Protein AF-A0A6G8Q3F8-F1 (afdb_monomer_lite)

Foldseek 3Di:
DDDDDDDDDPPDDPPPDPPPDDDDDDDDDPVRVVVVCPDPVNVVVVVVVVVVCVVLVNDDPDWDDDPNDIDHDPVCVVVVVVSVVD

Secondary structure (DSSP, 8-state):
----------------------STT----HHHHHHHHHSHHHHHHHHHHHHHHHHTT--SSSEEEETTEEEESGGGHHHHHHHHH-

pLDDT: mean 78.86, std 24.58, range [32.09, 98.44]

Structure (mmCIF, N/CA/C/O backbone):
data_AF-A0A6G8Q3F8-F1
#
_entry.id   AF-A0A6G8Q3F8-F1
#
loop_
_atom_site.group_PDB
_atom_site.id
_atom_site.type_symbol
_atom_site.label_atom_id
_atom_site.label_alt_id
_atom_site.label_comp_id
_atom_site.label_asym_id
_atom_site.label_entity_id
_atom_site.label_seq_id
_atom_site.pdbx_PDB_ins_code
_atom_site.Cartn_x
_atom_site.Cartn_y
_atom_site.Cartn_z
_atom_site.occupancy
_atom_site.B_iso_or_equiv
_atom_site.auth_seq_id
_atom_site.auth_comp_id
_atom_site.auth_asym_id
_atom_site.auth_atom_id
_atom_site.pdbx_PDB_model_num
ATOM 1 N N . MET A 1 1 ? 21.705 -49.394 -32.951 1.00 36.88 1 MET A N 1
ATOM 2 C CA . MET A 1 1 ? 21.866 -48.091 -33.632 1.00 36.88 1 MET A CA 1
ATOM 3 C C . MET A 1 1 ? 20.489 -47.623 -34.090 1.00 36.88 1 MET A C 1
ATOM 5 O O . MET A 1 1 ? 19.855 -48.411 -34.768 1.00 36.88 1 MET A O 1
ATOM 9 N N . GLY A 1 2 ? 20.062 -46.420 -33.659 1.00 38.22 2 GLY A N 1
ATOM 10 C CA . GLY A 1 2 ? 18.924 -45.588 -34.138 1.00 38.22 2 GLY A CA 1
ATOM 11 C C . GLY A 1 2 ? 17.534 -46.244 -34.189 1.00 38.22 2 GLY A C 1
ATOM 12 O O . GLY A 1 2 ? 17.335 -47.154 -34.972 1.00 38.22 2 GLY A O 1
ATOM 13 N N . GLY A 1 3 ? 16.535 -45.887 -33.370 1.00 33.25 3 GLY A N 1
ATOM 14 C CA . GLY A 1 3 ? 15.909 -44.556 -33.235 1.00 33.25 3 GLY A CA 1
ATOM 15 C C . GLY A 1 3 ? 14.758 -44.440 -34.256 1.00 33.25 3 GLY A C 1
ATOM 16 O O . GLY A 1 3 ? 14.978 -44.726 -35.419 1.00 33.25 3 GLY A O 1
ATOM 17 N N . GLY A 1 4 ? 13.513 -44.066 -33.969 1.00 36.97 4 GLY A N 1
ATOM 18 C CA . GLY A 1 4 ? 12.837 -43.548 -32.787 1.00 36.97 4 GLY A CA 1
ATOM 19 C C . GLY A 1 4 ? 11.633 -42.704 -33.251 1.00 36.97 4 GLY A C 1
ATOM 20 O O . GLY A 1 4 ? 11.779 -41.952 -34.208 1.00 36.97 4 GLY A O 1
ATOM 21 N N . ARG A 1 5 ? 10.527 -42.765 -32.488 1.00 42.47 5 ARG A N 1
ATOM 22 C CA . ARG A 1 5 ? 9.402 -41.796 -32.410 1.00 42.47 5 ARG A CA 1
ATOM 23 C C . ARG A 1 5 ? 8.411 -41.825 -33.589 1.00 42.47 5 ARG A C 1
ATOM 25 O O . ARG A 1 5 ? 8.804 -41.763 -34.740 1.00 42.47 5 ARG A O 1
ATOM 32 N N . GLY A 1 6 ? 7.102 -41.939 -33.380 1.00 32.09 6 GLY A N 1
ATOM 33 C CA . GLY A 1 6 ? 6.295 -41.461 -32.254 1.00 32.09 6 GLY A CA 1
ATOM 34 C C . GLY A 1 6 ? 5.384 -40.360 -32.792 1.00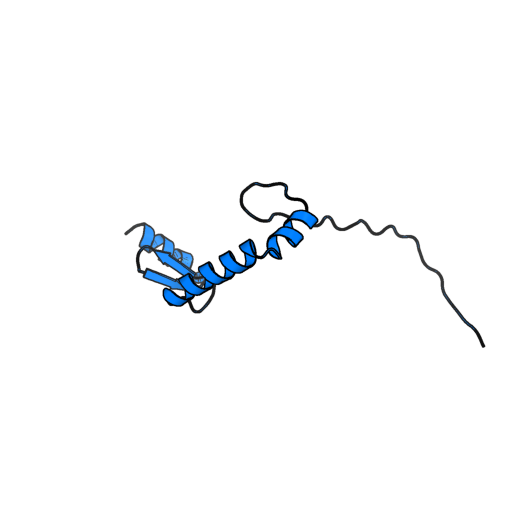 32.09 6 GLY A C 1
ATOM 35 O O . GLY A 1 6 ? 5.863 -39.277 -33.112 1.00 32.09 6 GLY A O 1
ATOM 36 N N . ALA A 1 7 ? 4.111 -40.699 -32.981 1.00 43.75 7 ALA A N 1
ATOM 37 C CA . ALA A 1 7 ? 3.057 -39.812 -33.455 1.00 43.75 7 ALA A CA 1
ATOM 38 C C . ALA A 1 7 ? 2.755 -38.699 -32.442 1.00 43.75 7 ALA A C 1
ATOM 40 O O . ALA A 1 7 ? 2.820 -38.960 -31.251 1.00 43.75 7 ALA A O 1
ATOM 41 N N . GLU A 1 8 ? 2.382 -37.514 -32.930 1.00 34.22 8 GLU A N 1
ATOM 42 C CA . GLU A 1 8 ? 1.411 -36.564 -32.349 1.00 34.22 8 GLU A CA 1
ATOM 43 C C . GLU A 1 8 ? 1.429 -35.308 -33.244 1.00 34.22 8 GLU A C 1
ATOM 45 O O . GLU A 1 8 ? 2.484 -34.830 -33.644 1.00 34.22 8 GLU A O 1
ATOM 50 N N . GLY A 1 9 ? 0.314 -34.792 -33.755 1.00 35.41 9 GLY A N 1
ATOM 51 C CA . GLY A 1 9 ? -0.822 -34.314 -32.976 1.00 35.41 9 GLY A CA 1
ATOM 52 C C . GLY A 1 9 ? -0.769 -32.783 -32.954 1.00 35.41 9 GLY A C 1
ATOM 53 O O . GLY A 1 9 ? -0.474 -32.180 -31.929 1.00 35.41 9 GLY A O 1
ATOM 54 N N . ALA A 1 10 ? -0.993 -32.132 -34.102 1.00 38.75 10 ALA A N 1
ATOM 55 C CA . ALA A 1 10 ? -0.986 -30.672 -34.218 1.00 38.75 10 ALA A CA 1
ATOM 56 C C . ALA A 1 10 ? -2.285 -30.069 -33.646 1.00 38.75 10 ALA A C 1
ATOM 58 O O . ALA A 1 10 ? -3.149 -29.583 -34.372 1.00 38.75 10 ALA A O 1
ATOM 59 N N . GLY A 1 11 ? -2.431 -30.118 -32.322 1.00 36.38 11 GLY A N 1
ATOM 60 C CA . GLY A 1 11 ? -3.415 -29.342 -31.574 1.00 36.38 11 GLY A CA 1
ATOM 61 C C . GLY A 1 11 ? -2.849 -27.958 -31.276 1.00 36.38 11 GLY A C 1
ATOM 62 O O . GLY A 1 11 ? -2.008 -27.805 -30.396 1.00 36.38 11 GLY A O 1
ATOM 63 N N . GLY A 1 12 ? -3.282 -26.948 -32.034 1.00 39.59 12 GLY A N 1
ATOM 64 C CA . GLY A 1 12 ? -2.834 -25.564 -31.885 1.00 39.59 12 GLY A CA 1
ATOM 65 C C . GLY A 1 12 ? -2.998 -25.045 -30.454 1.00 39.59 12 GLY A C 1
ATOM 66 O O . GLY A 1 12 ? -4.113 -24.822 -29.980 1.00 39.59 12 GLY A O 1
ATOM 67 N N . LEU A 1 13 ? -1.869 -24.816 -29.785 1.00 42.97 13 LEU A N 1
ATOM 68 C CA . LEU A 1 13 ? -1.796 -24.175 -28.480 1.00 42.97 13 LEU A CA 1
ATOM 69 C C . LEU A 1 13 ? -2.406 -22.771 -28.594 1.00 42.97 13 LEU A C 1
ATOM 71 O O . LEU A 1 13 ? -1.832 -21.877 -29.225 1.00 42.97 13 LEU A O 1
ATOM 75 N N . ARG A 1 14 ? -3.591 -22.555 -28.006 1.00 55.91 14 ARG A N 1
ATOM 76 C CA . ARG A 1 14 ? -4.141 -21.203 -27.866 1.00 55.91 14 ARG A CA 1
ATOM 77 C C . ARG A 1 14 ? -3.163 -20.422 -26.993 1.00 55.91 14 ARG A C 1
ATOM 79 O O . ARG A 1 14 ? -3.091 -20.672 -25.794 1.00 55.91 14 ARG A O 1
ATOM 86 N N . ARG A 1 15 ? -2.388 -19.516 -27.604 1.00 51.78 15 ARG A N 1
ATOM 87 C CA . ARG A 1 15 ? -1.471 -18.614 -26.895 1.00 51.78 15 ARG A CA 1
ATOM 88 C C . ARG A 1 15 ? -2.225 -17.980 -25.730 1.00 51.78 15 ARG A C 1
ATOM 90 O O . ARG A 1 15 ? -3.195 -17.252 -25.949 1.00 51.78 15 ARG A O 1
ATOM 97 N N . GLY A 1 16 ? -1.801 -18.313 -24.511 1.00 39.09 16 GLY A N 1
ATOM 98 C CA . GLY A 1 16 ? -2.340 -17.734 -23.291 1.00 39.09 16 GLY A CA 1
ATOM 99 C C . GLY A 1 16 ? -2.265 -16.218 -23.403 1.00 39.09 16 GLY A C 1
ATOM 100 O O . GLY A 1 16 ? -1.204 -15.660 -23.672 1.00 39.09 16 GLY A O 1
ATOM 101 N N . ARG A 1 17 ? -3.409 -15.546 -23.277 1.00 44.94 17 ARG A N 1
ATOM 102 C CA . ARG A 1 17 ? -3.444 -14.090 -23.168 1.00 44.94 17 ARG A CA 1
ATOM 103 C C . ARG A 1 17 ? -2.818 -13.733 -21.826 1.00 44.94 17 ARG A C 1
ATOM 105 O O . ARG A 1 17 ? -3.462 -13.904 -20.796 1.00 44.94 17 ARG A O 1
ATOM 112 N N . THR A 1 18 ? -1.573 -13.270 -21.842 1.00 49.56 18 THR A N 1
ATOM 113 C CA . THR A 1 18 ? -0.950 -12.647 -20.675 1.00 49.56 18 THR A CA 1
ATOM 114 C C . THR A 1 18 ? -1.782 -11.424 -20.315 1.00 49.56 18 THR A C 1
ATOM 116 O O . THR A 1 18 ? -1.826 -10.449 -21.064 1.00 49.56 18 THR A O 1
ATOM 119 N N . PHE A 1 19 ? -2.509 -11.495 -19.204 1.00 42.56 19 PHE A N 1
ATOM 120 C CA . PHE A 1 19 ? -3.276 -10.367 -18.699 1.00 42.56 19 PHE A CA 1
ATOM 121 C C . PHE A 1 19 ? -2.310 -9.432 -17.965 1.00 42.56 19 PHE A C 1
ATOM 123 O O . PHE A 1 19 ? -2.074 -9.580 -16.770 1.00 42.56 19 PHE A O 1
ATOM 130 N N . THR A 1 20 ? -1.695 -8.488 -18.681 1.00 51.72 20 THR A N 1
ATOM 131 C CA . THR A 1 20 ? -0.901 -7.421 -18.058 1.00 51.72 20 THR A CA 1
ATOM 132 C C . THR A 1 20 ? -1.833 -6.303 -17.615 1.00 51.72 20 THR A C 1
ATOM 134 O O . THR A 1 20 ? -2.066 -5.339 -18.342 1.00 51.72 20 THR A O 1
ATOM 137 N N . ARG A 1 21 ? -2.387 -6.420 -16.408 1.00 44.53 21 ARG A N 1
ATOM 138 C CA . ARG A 1 21 ? -2.938 -5.259 -15.705 1.00 44.53 21 ARG A CA 1
ATOM 139 C C . ARG A 1 21 ? -2.015 -4.921 -14.541 1.00 44.53 21 ARG A C 1
ATOM 141 O O . ARG A 1 21 ? -2.188 -5.441 -13.447 1.00 44.53 21 ARG A O 1
ATOM 148 N N . GLY A 1 22 ? -1.030 -4.067 -14.805 1.00 42.94 22 GLY A N 1
ATOM 149 C CA . GLY A 1 22 ? -0.159 -3.478 -13.791 1.00 42.94 22 GLY A CA 1
ATOM 150 C C . GLY A 1 22 ? -0.333 -1.962 -13.762 1.00 42.94 22 GLY A C 1
ATOM 151 O O . GLY A 1 22 ? -0.134 -1.329 -14.789 1.00 42.94 22 GLY A O 1
ATOM 152 N N . GLY A 1 23 ? -0.706 -1.426 -12.592 1.00 45.50 23 GLY A N 1
ATOM 153 C CA . GLY A 1 23 ? -0.570 -0.016 -12.192 1.00 45.50 23 GLY A CA 1
ATOM 154 C C . GLY A 1 23 ? -1.450 1.013 -12.915 1.00 45.50 23 GLY A C 1
ATOM 155 O O . GLY A 1 23 ? -1.353 1.184 -14.120 1.00 45.50 23 GLY A O 1
ATOM 156 N N . ALA A 1 24 ? -2.305 1.711 -12.157 1.00 46.62 24 ALA A N 1
ATOM 157 C CA . ALA A 1 24 ? -3.017 2.947 -12.521 1.00 46.62 24 ALA A CA 1
ATOM 158 C C . ALA A 1 24 ? -3.306 3.166 -14.034 1.00 46.62 24 ALA A C 1
ATOM 160 O O . ALA A 1 24 ? -2.621 3.903 -14.730 1.00 46.62 24 ALA A O 1
ATOM 161 N N . GLN A 1 25 ? -4.391 2.564 -14.533 1.00 53.69 25 GLN A N 1
ATOM 162 C CA . GLN A 1 25 ? -5.101 2.948 -15.773 1.00 53.69 25 GLN A CA 1
ATOM 163 C C . GLN A 1 25 ? -4.461 2.665 -17.165 1.00 53.69 25 GLN A C 1
ATOM 165 O O . GLN A 1 25 ? -5.135 2.906 -18.166 1.00 53.69 25 GLN A O 1
ATOM 170 N N . GLY A 1 26 ? -3.244 2.117 -17.305 1.00 52.31 26 GLY A N 1
ATOM 171 C CA . GLY A 1 26 ? -2.511 2.144 -18.595 1.00 52.31 26 GLY A CA 1
ATOM 172 C C . GLY A 1 26 ? -2.283 0.819 -19.350 1.00 52.31 26 GLY A C 1
ATOM 173 O O . GLY A 1 26 ? -1.976 -0.210 -18.763 1.00 52.31 26 GLY A O 1
ATOM 174 N N . ARG A 1 27 ? -2.357 0.870 -20.690 1.00 60.34 27 ARG A N 1
ATOM 175 C CA . ARG A 1 27 ? -2.157 -0.216 -21.681 1.00 60.34 27 ARG A CA 1
ATOM 176 C C . ARG A 1 27 ? -0.673 -0.481 -22.025 1.00 60.34 27 ARG A C 1
ATOM 178 O O . ARG A 1 27 ? -0.335 -0.537 -23.206 1.00 60.34 27 ARG A O 1
ATOM 185 N N . ALA A 1 28 ? 0.218 -0.585 -21.041 1.00 75.38 28 ALA A N 1
ATOM 186 C CA . ALA A 1 28 ? 1.637 -0.843 -21.318 1.00 75.38 28 ALA A CA 1
ATOM 187 C C . ALA A 1 28 ? 1.845 -2.245 -21.917 1.00 75.38 28 ALA A C 1
ATOM 189 O O . ALA A 1 28 ? 1.164 -3.204 -21.530 1.00 75.38 28 ALA A O 1
ATOM 190 N N . ARG A 1 29 ? 2.773 -2.372 -22.871 1.00 85.00 29 ARG A N 1
ATOM 191 C CA . ARG A 1 29 ? 3.119 -3.676 -23.447 1.00 85.00 29 ARG A CA 1
ATOM 192 C C . ARG A 1 29 ? 3.966 -4.498 -22.459 1.00 85.00 29 ARG A C 1
ATOM 194 O O . ARG A 1 29 ? 4.724 -3.911 -21.687 1.00 85.00 29 ARG A O 1
ATOM 201 N N . PRO A 1 30 ? 3.881 -5.843 -22.460 1.00 84.94 30 PRO A N 1
ATOM 202 C CA . PRO A 1 30 ? 4.667 -6.685 -21.550 1.00 84.94 30 PRO A CA 1
ATOM 203 C C . PRO A 1 30 ? 6.175 -6.388 -21.572 1.00 84.94 30 PRO A C 1
ATOM 205 O O . PRO A 1 30 ? 6.811 -6.320 -20.524 1.00 84.94 30 PRO A O 1
ATOM 208 N N . GLU A 1 31 ? 6.736 -6.170 -22.757 1.00 87.75 31 GLU A N 1
ATOM 209 C CA . GLU A 1 31 ? 8.142 -5.839 -22.973 1.00 87.75 31 GLU A CA 1
ATOM 210 C C . GLU A 1 31 ? 8.547 -4.505 -22.330 1.00 87.75 31 GLU A C 1
ATOM 212 O O . GLU A 1 31 ? 9.608 -4.417 -21.711 1.00 87.75 31 GLU A O 1
ATOM 217 N N . GLU A 1 32 ? 7.678 -3.496 -22.397 1.00 87.88 32 GLU A N 1
ATOM 218 C CA . GLU A 1 32 ? 7.893 -2.186 -21.775 1.00 87.88 32 GLU A CA 1
ATOM 219 C C . GLU A 1 32 ? 7.890 -2.306 -20.247 1.00 87.88 32 GLU A C 1
ATOM 221 O O . GLU A 1 32 ? 8.734 -1.715 -19.575 1.00 87.88 32 GLU A O 1
ATOM 226 N N . LEU A 1 33 ? 6.983 -3.120 -19.693 1.00 87.94 33 LEU A N 1
ATOM 227 C CA . LEU A 1 33 ? 6.900 -3.368 -18.252 1.00 87.94 33 LEU A CA 1
ATOM 228 C C . LEU A 1 33 ? 8.146 -4.083 -17.722 1.00 87.94 33 LEU A C 1
ATOM 230 O O . LEU A 1 33 ? 8.686 -3.687 -16.691 1.00 87.94 33 LEU A O 1
ATOM 234 N N . ILE A 1 34 ? 8.616 -5.118 -18.421 1.00 89.38 34 ILE A N 1
ATOM 235 C CA . ILE A 1 34 ? 9.805 -5.880 -18.017 1.00 89.38 34 ILE A CA 1
ATOM 236 C C . ILE A 1 34 ? 11.054 -4.994 -18.086 1.00 89.38 34 ILE A C 1
ATOM 238 O O . ILE A 1 34 ? 11.842 -4.967 -17.138 1.00 89.38 34 ILE A O 1
ATOM 242 N N . ALA A 1 35 ? 11.217 -4.235 -19.175 1.00 90.75 35 ALA A N 1
ATOM 243 C CA . ALA A 1 35 ? 12.328 -3.299 -19.319 1.00 90.75 35 ALA A CA 1
ATOM 244 C C . ALA A 1 35 ? 12.288 -2.206 -18.237 1.00 90.75 35 ALA A C 1
ATOM 246 O O . ALA A 1 35 ? 13.304 -1.926 -17.596 1.00 90.75 35 ALA A O 1
ATOM 247 N N . GLY A 1 36 ? 11.107 -1.637 -17.981 1.00 92.25 36 GLY A N 1
ATOM 248 C CA . GLY A 1 36 ? 10.894 -0.623 -16.952 1.00 92.25 36 GLY A CA 1
ATOM 249 C C . GLY A 1 36 ? 11.207 -1.131 -15.544 1.00 92.25 36 GLY A C 1
ATOM 250 O O . GLY A 1 36 ? 11.953 -0.477 -14.816 1.00 92.25 36 GLY A O 1
ATOM 251 N N . ALA A 1 37 ? 10.720 -2.321 -15.179 1.00 90.81 37 ALA A N 1
ATOM 252 C CA . ALA A 1 37 ? 10.956 -2.931 -13.867 1.00 90.81 37 ALA A CA 1
ATOM 253 C C . ALA A 1 37 ? 12.444 -3.217 -13.597 1.00 90.81 37 ALA A C 1
ATOM 255 O O . ALA A 1 37 ? 12.901 -3.137 -12.457 1.00 90.81 37 ALA A O 1
ATOM 256 N N . GLY A 1 38 ? 13.218 -3.531 -14.641 1.00 91.81 38 GLY A N 1
ATOM 257 C CA . GLY A 1 38 ? 14.660 -3.764 -14.538 1.00 91.81 38 GLY A CA 1
ATOM 258 C C . GLY A 1 38 ? 15.518 -2.494 -14.497 1.00 91.81 38 GLY A C 1
ATOM 259 O O . GLY A 1 38 ? 16.715 -2.594 -14.200 1.00 91.81 38 GLY A O 1
ATOM 260 N N . SER A 1 39 ? 14.938 -1.328 -14.798 1.00 95.44 39 SER A N 1
ATOM 261 C CA . SER A 1 39 ? 15.666 -0.061 -14.91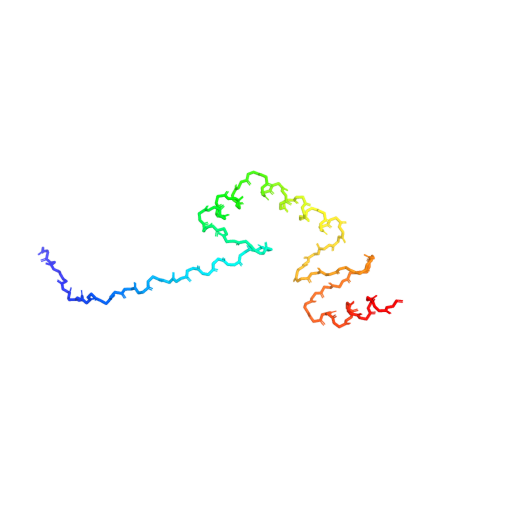5 1.00 95.44 39 SER A CA 1
ATOM 262 C C . SER A 1 39 ? 16.301 0.385 -13.592 1.00 95.44 39 SER A C 1
ATOM 264 O O . SER A 1 39 ? 15.815 0.074 -12.503 1.00 95.44 39 SER A O 1
ATOM 266 N N . GLY A 1 40 ? 17.394 1.152 -13.681 1.00 96.88 40 GLY A N 1
ATOM 267 C CA . GLY A 1 40 ? 18.067 1.703 -12.499 1.00 96.88 40 GLY A CA 1
ATOM 268 C C . GLY A 1 40 ? 17.145 2.585 -11.652 1.00 96.88 40 GLY A C 1
ATOM 269 O O . GLY A 1 40 ? 17.117 2.437 -10.435 1.00 96.88 40 GLY A O 1
ATOM 270 N N . GLY A 1 41 ? 16.329 3.427 -12.297 1.00 95.25 41 GLY A N 1
ATOM 271 C CA . GLY A 1 41 ? 15.358 4.284 -11.611 1.00 95.25 41 GLY A CA 1
ATOM 272 C C . GLY A 1 41 ? 14.289 3.493 -10.854 1.00 95.25 41 GLY A C 1
ATOM 273 O O . GLY A 1 41 ? 14.025 3.792 -9.695 1.00 95.25 41 GLY A O 1
ATOM 274 N N . ALA A 1 42 ? 13.726 2.437 -11.457 1.00 94.50 42 ALA A N 1
ATOM 275 C CA . ALA A 1 42 ? 12.738 1.591 -10.781 1.00 94.50 42 ALA A CA 1
ATOM 276 C C . ALA A 1 42 ? 13.330 0.861 -9.564 1.00 94.50 42 ALA A C 1
ATOM 278 O O . ALA A 1 42 ? 12.691 0.783 -8.516 1.00 94.50 42 ALA A O 1
ATOM 279 N N . LYS A 1 43 ? 14.568 0.363 -9.675 1.00 96.31 43 LYS A N 1
ATOM 280 C CA . LYS A 1 43 ? 15.272 -0.283 -8.557 1.00 96.31 43 LYS A CA 1
ATOM 281 C C . LYS A 1 43 ? 15.577 0.692 -7.423 1.00 96.31 43 LYS A C 1
ATOM 283 O O . LYS A 1 43 ? 15.395 0.333 -6.263 1.00 96.31 43 LYS A O 1
ATOM 288 N N . GLN A 1 44 ? 16.022 1.903 -7.755 1.00 97.62 44 GLN A N 1
ATOM 289 C CA . GLN A 1 44 ? 16.289 2.951 -6.772 1.00 97.62 44 GLN A CA 1
ATOM 290 C C . GLN A 1 44 ? 15.003 3.342 -6.031 1.00 97.62 44 GLN A C 1
ATOM 292 O O . GLN A 1 44 ? 14.987 3.317 -4.805 1.00 97.62 44 GLN A O 1
ATOM 297 N N . ALA A 1 45 ? 13.907 3.573 -6.759 1.00 96.00 45 ALA A N 1
ATOM 298 C CA . ALA A 1 45 ? 12.609 3.887 -6.162 1.00 96.00 45 ALA A CA 1
ATOM 299 C C . ALA A 1 45 ? 12.088 2.756 -5.256 1.00 96.00 45 ALA A C 1
ATOM 301 O O . ALA A 1 45 ? 11.578 3.015 -4.169 1.00 96.00 45 ALA A O 1
ATOM 302 N N . LEU A 1 46 ? 12.247 1.490 -5.667 1.00 96.62 46 LEU A N 1
ATOM 303 C CA . LEU A 1 46 ? 11.884 0.340 -4.833 1.00 96.62 46 LEU A CA 1
ATOM 304 C C . LEU A 1 46 ? 12.715 0.286 -3.542 1.00 96.62 46 LEU A C 1
ATOM 306 O O . LEU A 1 46 ? 12.166 0.012 -2.474 1.00 96.62 46 LEU A O 1
ATOM 310 N N . LYS A 1 47 ? 14.025 0.543 -3.630 1.00 98.06 47 LYS A N 1
ATOM 311 C CA . LYS A 1 47 ? 14.922 0.581 -2.469 1.00 98.06 47 LYS A CA 1
ATOM 312 C C . LYS A 1 47 ? 14.514 1.686 -1.496 1.00 98.06 47 LYS A C 1
ATOM 314 O O . LYS A 1 47 ? 14.318 1.390 -0.325 1.00 98.06 47 LYS A O 1
ATOM 319 N N . GLU A 1 48 ? 14.325 2.908 -1.986 1.00 98.31 48 GLU A N 1
ATOM 320 C CA . GLU A 1 48 ? 13.919 4.063 -1.172 1.00 98.31 48 GLU A CA 1
ATOM 321 C C . GLU A 1 48 ? 12.586 3.822 -0.464 1.00 98.31 48 GLU A C 1
ATOM 323 O O . GLU A 1 48 ? 12.503 3.992 0.748 1.00 98.31 48 GLU A O 1
ATOM 328 N N . ALA A 1 49 ? 11.572 3.334 -1.184 1.00 96.56 49 ALA A N 1
ATOM 329 C CA . ALA A 1 49 ? 10.273 3.020 -0.590 1.00 96.56 49 ALA A CA 1
ATOM 330 C C . ALA A 1 49 ? 10.371 1.923 0.487 1.00 96.56 49 ALA A C 1
ATOM 332 O O . ALA A 1 49 ? 9.676 1.970 1.502 1.00 96.56 49 ALA A O 1
ATOM 333 N N . THR A 1 50 ? 11.247 0.933 0.283 1.00 97.00 50 THR A N 1
ATOM 334 C CA . THR A 1 50 ? 11.483 -0.136 1.266 1.00 97.00 50 THR A CA 1
ATOM 335 C C . THR A 1 50 ? 12.208 0.395 2.503 1.00 97.00 50 THR A C 1
ATOM 337 O O . THR A 1 50 ? 11.849 0.038 3.623 1.00 97.00 50 THR A O 1
ATOM 340 N N . GLU A 1 51 ? 13.207 1.260 2.318 1.00 98.44 51 GLU A N 1
ATOM 341 C CA . GLU A 1 51 ? 13.952 1.901 3.406 1.00 98.44 51 GLU A CA 1
ATOM 342 C C . GLU A 1 51 ? 13.065 2.853 4.215 1.00 98.44 51 GLU A C 1
ATOM 344 O O . GLU A 1 51 ? 13.115 2.827 5.443 1.00 98.44 51 GLU A O 1
ATOM 349 N N . GLU A 1 52 ? 12.199 3.625 3.557 1.00 97.50 52 GLU A N 1
ATOM 350 C CA . GLU A 1 52 ? 11.201 4.470 4.217 1.00 97.50 52 GLU A CA 1
ATOM 351 C C . GLU A 1 52 ? 10.238 3.629 5.067 1.00 97.50 52 GLU A C 1
ATOM 353 O O . GLU A 1 52 ? 10.028 3.918 6.246 1.00 97.50 52 GLU A O 1
ATOM 358 N N . ALA A 1 53 ? 9.684 2.552 4.499 1.00 97.00 53 ALA A N 1
ATOM 359 C CA . ALA A 1 53 ? 8.778 1.662 5.219 1.00 97.00 53 ALA A CA 1
ATOM 360 C C . ALA A 1 53 ? 9.462 1.020 6.439 1.00 97.00 53 ALA A C 1
ATOM 362 O O . ALA A 1 53 ? 8.903 1.030 7.538 1.00 97.00 53 ALA A O 1
ATOM 363 N N . ALA A 1 54 ? 10.689 0.519 6.273 1.00 97.25 54 ALA A N 1
ATOM 364 C CA . ALA A 1 54 ? 11.478 -0.029 7.373 1.00 97.25 54 ALA A CA 1
ATOM 365 C C . ALA A 1 54 ? 11.778 1.034 8.446 1.00 97.25 54 ALA A C 1
ATOM 367 O O . ALA A 1 54 ? 11.647 0.754 9.637 1.00 97.25 54 ALA A O 1
ATOM 368 N N . GLY A 1 55 ? 12.105 2.266 8.039 1.00 97.50 55 GLY A N 1
ATOM 369 C CA . GLY A 1 55 ? 12.326 3.403 8.938 1.00 97.50 55 GLY A CA 1
ATOM 370 C C . GLY A 1 55 ? 11.089 3.788 9.755 1.00 97.50 55 GLY A C 1
ATOM 371 O O . GLY A 1 55 ? 11.218 4.268 10.878 1.00 97.50 55 GLY A O 1
ATOM 372 N N . ARG A 1 56 ? 9.890 3.509 9.234 1.00 96.62 56 ARG A N 1
ATOM 373 C CA . ARG A 1 56 ? 8.604 3.663 9.934 1.00 96.62 56 ARG A CA 1
ATOM 374 C C . ARG A 1 56 ? 8.204 2.444 10.776 1.00 96.62 56 ARG A C 1
ATOM 376 O O . ARG A 1 56 ? 7.113 2.431 11.336 1.00 96.62 56 ARG A O 1
ATOM 383 N N . GLY A 1 57 ? 9.054 1.419 10.864 1.00 97.25 57 GLY A N 1
ATOM 384 C CA . GLY A 1 57 ? 8.808 0.215 11.660 1.00 97.25 57 GLY A CA 1
ATOM 385 C C . GLY A 1 57 ? 7.992 -0.875 10.958 1.00 97.25 57 GLY A C 1
ATOM 386 O O . GLY A 1 57 ? 7.573 -1.831 11.610 1.00 97.25 57 GLY A O 1
ATOM 387 N N . VAL A 1 58 ? 7.771 -0.779 9.641 1.00 97.88 58 VAL A N 1
ATOM 388 C CA . VAL A 1 58 ? 7.090 -1.838 8.880 1.00 97.88 58 VAL A CA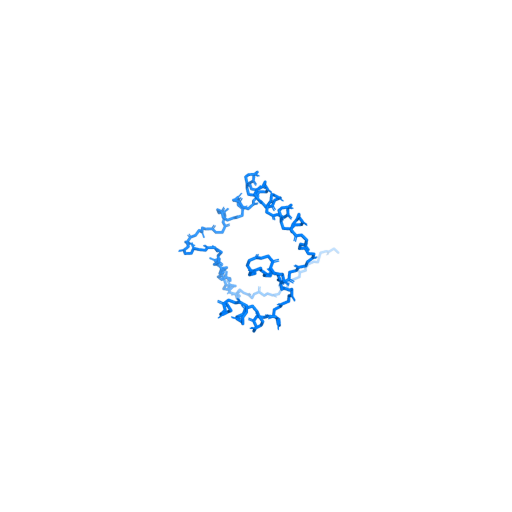 1
ATOM 389 C C . VAL A 1 58 ? 7.964 -3.091 8.845 1.00 97.88 58 VAL A C 1
ATOM 391 O O . VAL A 1 58 ? 9.076 -3.069 8.324 1.00 97.88 58 VAL A O 1
ATOM 394 N N . PHE A 1 59 ? 7.437 -4.204 9.356 1.00 96.06 59 PHE A N 1
ATOM 395 C CA . PHE A 1 59 ? 8.147 -5.489 9.416 1.00 96.06 59 PHE A CA 1
ATOM 396 C C . PHE A 1 59 ? 7.528 -6.584 8.533 1.00 96.06 59 PHE A C 1
ATOM 398 O O . PHE A 1 59 ? 8.160 -7.608 8.281 1.00 96.06 59 PHE A O 1
ATOM 405 N N . ALA A 1 60 ? 6.293 -6.396 8.064 1.00 96.12 60 ALA A N 1
ATOM 406 C CA . ALA A 1 60 ? 5.575 -7.365 7.245 1.00 96.12 60 ALA A CA 1
ATOM 407 C C . ALA A 1 60 ? 4.517 -6.677 6.370 1.00 96.12 60 ALA A C 1
ATOM 409 O O . ALA A 1 60 ? 4.277 -5.472 6.473 1.00 96.12 60 ALA A O 1
ATOM 410 N N . THR A 1 61 ? 3.886 -7.445 5.485 1.00 96.44 61 THR A N 1
ATOM 411 C CA . THR A 1 61 ? 2.847 -6.956 4.571 1.00 96.44 61 THR A CA 1
ATOM 412 C C . THR A 1 61 ? 1.583 -7.824 4.657 1.00 96.44 61 THR A C 1
A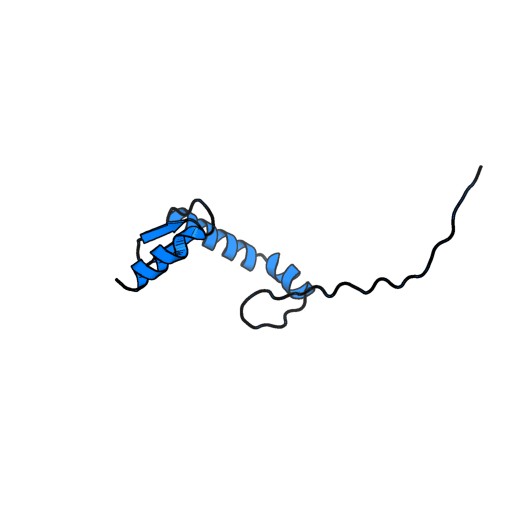TOM 414 O O . THR A 1 61 ? 1.683 -9.006 4.994 1.00 96.44 61 THR A O 1
ATOM 417 N N . PRO A 1 62 ? 0.392 -7.266 4.359 1.00 97.12 62 PRO A N 1
ATOM 418 C CA . PRO A 1 62 ? 0.117 -5.836 4.181 1.00 97.12 62 PRO A CA 1
ATOM 419 C C . PRO A 1 62 ? 0.176 -5.073 5.518 1.00 97.12 62 PRO A C 1
ATOM 421 O O . PRO A 1 62 ? -0.219 -5.607 6.553 1.00 97.12 62 PRO A O 1
ATOM 424 N N . THR A 1 63 ? 0.654 -3.828 5.477 1.00 97.94 63 THR A N 1
ATOM 425 C CA . THR A 1 63 ? 0.656 -2.892 6.613 1.00 97.94 63 THR A CA 1
ATOM 426 C C . THR A 1 63 ? 0.031 -1.574 6.169 1.00 97.94 63 THR A C 1
ATOM 428 O O . THR A 1 63 ? 0.319 -1.091 5.074 1.00 97.94 63 THR A O 1
ATOM 431 N N . PHE A 1 64 ? -0.825 -1.009 7.013 1.00 97.75 64 PHE A N 1
ATOM 432 C CA . PHE A 1 64 ? -1.557 0.233 6.794 1.00 97.75 64 PHE A CA 1
ATOM 433 C C . PHE A 1 64 ? -1.220 1.226 7.903 1.00 97.75 64 PHE A C 1
ATOM 435 O O . PHE A 1 64 ? -0.940 0.821 9.030 1.00 97.75 64 PHE A O 1
ATOM 442 N N . PHE A 1 65 ? -1.287 2.517 7.588 1.00 97.19 65 PHE A N 1
ATOM 443 C CA . PHE A 1 65 ? -1.172 3.583 8.577 1.00 97.19 65 PHE A CA 1
ATOM 444 C C . PHE A 1 65 ? -2.376 4.520 8.490 1.00 97.19 65 PHE A C 1
ATOM 446 O O . PHE A 1 65 ? -2.780 4.885 7.384 1.00 97.19 65 PHE A O 1
ATOM 453 N N . VAL A 1 66 ? -2.903 4.934 9.643 1.00 97.19 66 VAL A N 1
ATOM 454 C CA . VAL A 1 66 ? -3.863 6.041 9.780 1.00 97.19 66 VAL A CA 1
ATOM 455 C C . VAL A 1 66 ? -3.224 7.059 10.722 1.00 97.19 66 VAL A C 1
ATOM 457 O O . VAL A 1 66 ? -3.065 6.798 11.909 1.00 97.19 66 VAL A O 1
ATOM 460 N N . GLY A 1 67 ? -2.751 8.183 10.174 1.00 94.88 67 GLY A N 1
ATOM 461 C CA . GLY A 1 67 ? -1.857 9.077 10.915 1.00 94.88 67 GLY A CA 1
ATOM 462 C C . GLY A 1 67 ? -0.566 8.356 11.324 1.00 94.88 67 GLY A C 1
ATOM 463 O O . GLY A 1 67 ? 0.156 7.842 10.466 1.00 94.88 67 GLY A O 1
ATOM 464 N N . GLU A 1 68 ? -0.293 8.311 12.629 1.00 94.94 68 GLU A N 1
ATOM 465 C CA . GLU A 1 68 ? 0.858 7.605 13.215 1.00 94.94 68 GLU A CA 1
ATOM 466 C C . GLU A 1 68 ? 0.534 6.159 13.639 1.00 94.94 68 GLU A C 1
ATOM 468 O O . GLU A 1 68 ? 1.447 5.386 13.930 1.00 94.94 68 GLU A O 1
ATOM 473 N N . GLU A 1 69 ? -0.743 5.756 13.640 1.00 96.75 69 GLU A N 1
ATOM 474 C CA . GLU A 1 69 ? -1.159 4.408 14.040 1.00 96.75 69 GLU A 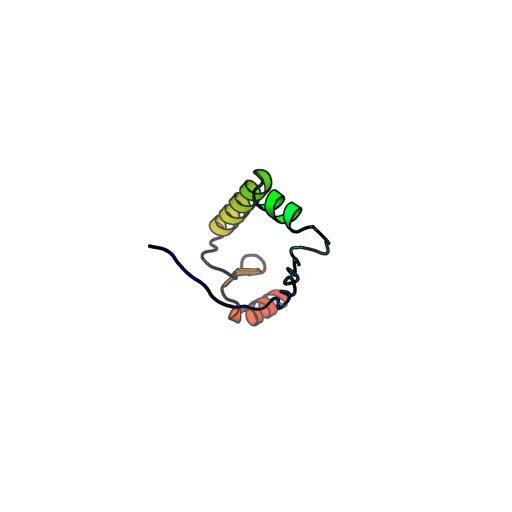CA 1
ATOM 475 C C . GLU A 1 69 ? -0.888 3.381 12.935 1.00 96.75 69 GLU A C 1
ATOM 477 O O . GLU A 1 69 ? -1.240 3.599 11.773 1.00 96.75 69 GLU A O 1
ATOM 482 N N . MET A 1 70 ? -0.287 2.242 13.301 1.00 97.56 70 MET A N 1
ATOM 483 C CA . MET A 1 70 ? 0.082 1.158 12.384 1.00 97.56 70 MET A CA 1
ATOM 484 C C . MET A 1 70 ? -0.813 -0.075 12.566 1.00 97.56 70 MET A C 1
ATOM 486 O O . MET A 1 70 ? -0.927 -0.617 13.664 1.00 97.56 70 MET A O 1
ATOM 490 N N . PHE A 1 71 ? -1.352 -0.594 11.460 1.00 97.75 71 PHE A N 1
ATOM 491 C CA . PHE A 1 71 ? -2.173 -1.806 11.408 1.00 97.75 71 PHE A CA 1
ATOM 492 C C . PHE A 1 71 ? -1.536 -2.834 10.471 1.00 97.75 71 PHE A C 1
ATOM 494 O O . PHE A 1 71 ? -1.367 -2.574 9.281 1.00 97.75 71 PHE A O 1
ATOM 501 N N . TRP A 1 72 ? -1.207 -4.020 10.981 1.00 97.81 72 TRP A N 1
ATOM 502 C CA . TRP A 1 72 ? -0.614 -5.104 10.192 1.00 97.81 72 TRP A CA 1
ATOM 503 C C . TRP A 1 72 ? -1.595 -6.268 10.009 1.00 97.81 72 TRP A C 1
ATOM 505 O O . TRP A 1 72 ? -2.143 -6.772 10.988 1.00 97.81 72 TRP A O 1
ATOM 515 N N . GLY A 1 73 ? -1.766 -6.713 8.761 1.00 97.19 73 GLY A N 1
ATOM 516 C CA . GLY A 1 73 ? -2.628 -7.835 8.387 1.00 97.19 73 GLY A CA 1
ATOM 517 C C . GLY A 1 73 ? -3.868 -7.410 7.599 1.00 97.19 73 GLY A C 1
ATOM 518 O O . GLY A 1 73 ? -4.447 -6.346 7.814 1.00 97.19 73 GLY A O 1
ATOM 519 N N . ASN A 1 74 ? -4.293 -8.254 6.656 1.00 97.31 74 ASN A N 1
ATOM 520 C CA . ASN A 1 74 ? -5.514 -8.020 5.873 1.00 97.31 74 ASN A CA 1
ATOM 521 C C . ASN A 1 74 ? -6.782 -8.062 6.747 1.00 97.31 74 ASN A C 1
ATOM 523 O O . ASN A 1 74 ? -7.771 -7.399 6.458 1.00 97.31 74 ASN A O 1
ATOM 527 N N . ASP A 1 75 ? -6.749 -8.832 7.829 1.00 96.75 75 ASP A N 1
ATOM 528 C CA . ASP A 1 75 ? -7.805 -8.960 8.833 1.00 96.75 75 ASP A CA 1
ATOM 529 C C . ASP A 1 75 ? -7.941 -7.723 9.739 1.00 96.75 75 ASP A C 1
ATOM 531 O O . ASP A 1 75 ? -8.818 -7.687 10.598 1.00 96.75 75 ASP A O 1
ATOM 535 N N . ARG A 1 76 ? -7.092 -6.699 9.564 1.00 97.00 76 ARG A N 1
ATOM 536 C CA . ARG A 1 76 ? -7.158 -5.449 10.334 1.00 97.00 76 ARG A CA 1
ATOM 537 C C . ARG A 1 76 ? -7.925 -4.313 9.658 1.00 97.00 76 ARG A C 1
ATOM 539 O O . ARG A 1 76 ? -8.009 -3.230 10.227 1.00 97.00 76 ARG A O 1
ATOM 546 N N . LEU A 1 77 ? -8.512 -4.537 8.482 1.00 97.56 77 LEU A N 1
ATOM 547 C CA . LEU A 1 77 ? -9.172 -3.474 7.713 1.00 97.56 77 LEU A CA 1
ATOM 548 C C . LEU A 1 77 ? -10.389 -2.838 8.410 1.00 97.56 77 LEU A C 1
ATOM 550 O O . LEU A 1 77 ? -10.654 -1.660 8.171 1.00 97.56 77 LEU A O 1
ATOM 554 N N . ASP A 1 78 ? -11.100 -3.560 9.278 1.00 97.81 78 ASP A N 1
ATOM 555 C CA . ASP A 1 78 ? -12.205 -2.970 10.049 1.00 97.81 78 ASP A CA 1
ATOM 556 C C . ASP A 1 78 ? -11.690 -1.953 11.082 1.00 97.81 78 ASP A C 1
ATOM 558 O O . ASP A 1 78 ? -12.230 -0.855 11.175 1.00 97.81 78 ASP A O 1
ATOM 562 N N . PHE A 1 79 ? -10.562 -2.236 11.741 1.00 97.62 79 PHE A N 1
ATOM 563 C CA . PHE A 1 79 ? -9.904 -1.282 12.645 1.00 97.62 79 PHE A CA 1
ATOM 564 C C . PHE A 1 79 ? -9.351 -0.065 11.898 1.00 97.62 79 PHE A C 1
ATOM 566 O O . PHE A 1 79 ? -9.472 1.061 12.368 1.00 97.62 79 PHE A O 1
ATOM 573 N N . VAL A 1 80 ? -8.797 -0.269 10.696 1.00 98.06 80 VAL A N 1
ATOM 574 C CA . VAL A 1 80 ? -8.372 0.8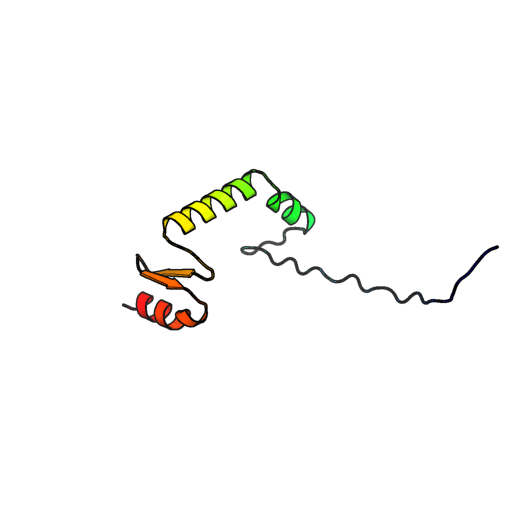40 9.823 1.00 98.06 80 VAL A CA 1
ATOM 575 C C . VAL A 1 80 ? -9.560 1.746 9.487 1.00 98.06 80 VAL A C 1
ATOM 577 O O . VAL A 1 80 ? -9.431 2.968 9.497 1.00 98.06 80 VAL A O 1
ATOM 580 N N . ARG A 1 81 ? -10.731 1.162 9.196 1.00 97.88 81 ARG A N 1
ATOM 581 C CA . ARG A 1 81 ? -11.957 1.925 8.938 1.00 97.88 81 ARG A CA 1
ATOM 582 C C . ARG A 1 81 ? -12.396 2.712 10.168 1.00 97.88 81 ARG A C 1
ATOM 584 O O . ARG A 1 81 ? -12.766 3.868 10.012 1.00 97.88 81 ARG A O 1
ATOM 591 N N . GLU A 1 82 ? -12.384 2.098 11.346 1.00 97.81 82 GLU A N 1
ATOM 592 C CA . GLU A 1 82 ? -12.743 2.770 12.599 1.00 97.81 82 GLU A CA 1
ATOM 593 C C . GLU A 1 82 ? -11.814 3.957 12.881 1.00 97.81 82 GLU A C 1
ATOM 595 O O . GLU A 1 82 ? -12.304 5.057 13.121 1.00 97.81 82 GLU A O 1
ATOM 600 N N . ALA A 1 83 ? -10.498 3.776 12.738 1.00 97.56 83 ALA A N 1
ATOM 601 C CA . ALA A 1 83 ? -9.511 4.839 12.933 1.00 97.56 83 ALA A CA 1
ATOM 602 C C . ALA A 1 83 ? -9.675 6.017 11.952 1.00 97.56 83 ALA A C 1
ATOM 604 O O . ALA A 1 83 ? -9.396 7.155 12.305 1.00 97.56 83 ALA A O 1
ATOM 605 N N . LEU A 1 84 ? -10.153 5.775 10.724 1.00 96.94 84 LEU A N 1
ATOM 606 C CA . LEU A 1 84 ? -10.444 6.837 9.745 1.00 96.94 84 LEU A CA 1
ATOM 607 C C . LEU A 1 84 ? -11.701 7.659 10.069 1.00 96.94 84 LEU A C 1
ATOM 609 O O . LEU A 1 84 ? -11.907 8.707 9.458 1.00 96.94 84 LEU A O 1
ATOM 613 N N . MET A 1 85 ? -12.570 7.152 10.945 1.00 95.62 85 MET A N 1
ATOM 614 C CA . MET A 1 85 ? -13.846 7.780 11.310 1.00 95.62 85 MET A CA 1
ATOM 615 C C . MET A 1 85 ? -13.799 8.477 12.677 1.00 95.62 85 MET A C 1
ATOM 617 O O . MET A 1 85 ? -14.780 9.127 13.041 1.00 95.62 85 MET A O 1
ATOM 621 N N . ALA A 1 86 ? -12.708 8.298 13.425 1.00 87.31 86 ALA A N 1
ATOM 622 C CA . ALA A 1 86 ? -12.436 8.961 14.697 1.00 87.31 86 ALA A CA 1
ATOM 623 C C . ALA A 1 86 ? -11.946 10.402 14.481 1.00 87.31 86 ALA A C 1
ATOM 625 O O . ALA A 1 86 ? -12.335 11.266 15.300 1.00 87.31 86 ALA A O 1
#

InterPro domains:
  IPR001853 DSBA-like thioredoxin domain [PF01323] (32-84)
  IPR036249 Thioredoxin-like superfamily [SSF52833] (30-84)

Organism: NCBI:txid2653852

Radius of gyration: 23.34 Å; chains: 1; bounding box: 36×57×49 Å

Sequence (86 aa):
MGGGRGAEGAGGLRRGRTFTRGGAQGRARPEELIAGAGSGGAKQALKEATEEAAGRGVFATPTFFVGEEMFWGNDRLDFVREALMA